Protein AF-A0A536DMI8-F1 (afdb_monomer)

Solvent-accessible surface area (backbone atoms only — not comparable to full-atom values): 4488 Å² total; per-residue (Å²): 114,69,68,60,56,52,48,51,54,50,50,55,53,49,51,54,48,51,50,52,52,50,52,51,50,51,47,48,68,52,51,44,56,50,51,51,50,33,53,74,74,67,48,70,88,70,71,73,88,68,74,73,73,84,76,72,86,72,77,80,77,64,84,46,72,69,47,51,64,74,75,112

pLDDT: mean 79.46, std 9.06, range [59.81, 94.25]

Radius of gyration: 28.05 Å; Cα contacts (8 Å, |Δi|>4): 10; chains: 1; bounding box: 47×34×77 Å

Sequence (72 aa):
MLLWDAWKAYAHRAASYQTRVLLTIVYLLVLGPGAVLGRLFGARLLDLERASSSWTERAPPDRTLDGLRRQF

Structure (mmCIF, N/CA/C/O backbone):
data_AF-A0A536DMI8-F1
#
_entry.id   AF-A0A536DMI8-F1
#
loop_
_atom_site.group_PDB
_atom_site.id
_atom_site.type_symbol
_atom_site.label_atom_id
_atom_site.label_alt_id
_atom_site.label_comp_id
_atom_site.label_asym_id
_atom_site.label_entity_id
_atom_site.labe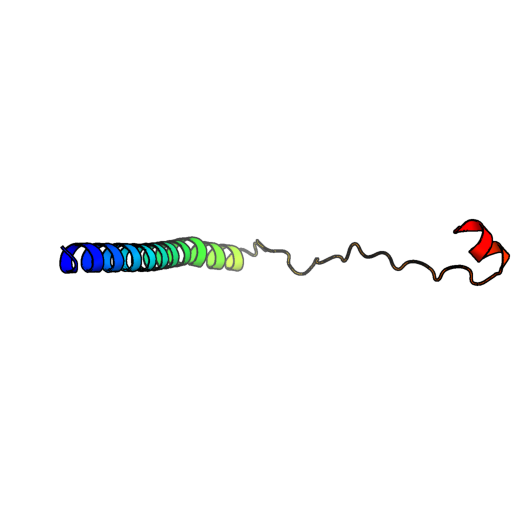l_seq_id
_atom_site.pdbx_PDB_ins_code
_atom_site.Cartn_x
_atom_site.Cartn_y
_atom_site.Cartn_z
_atom_site.occupancy
_atom_site.B_iso_or_equiv
_atom_site.auth_seq_id
_atom_site.auth_comp_id
_atom_site.auth_asym_id
_atom_site.auth_atom_id
_atom_site.pdbx_PDB_model_num
ATOM 1 N N . MET A 1 1 ? 15.883 -6.338 -38.476 1.00 61.81 1 MET A N 1
ATOM 2 C CA . MET A 1 1 ? 15.379 -7.195 -37.375 1.00 61.81 1 MET A CA 1
ATOM 3 C C . MET A 1 1 ? 15.376 -6.471 -36.026 1.00 61.81 1 MET A C 1
ATOM 5 O O . MET A 1 1 ? 14.335 -6.460 -35.391 1.00 61.81 1 MET A O 1
ATOM 9 N N . LEU A 1 2 ? 16.443 -5.748 -35.659 1.00 70.44 2 LEU A N 1
ATOM 10 C CA . LEU A 1 2 ? 16.558 -4.988 -34.395 1.00 70.44 2 LEU A CA 1
ATOM 11 C C . LEU A 1 2 ? 15.381 -4.045 -34.062 1.00 70.44 2 LEU A C 1
ATOM 13 O O . LEU A 1 2 ? 14.975 -3.957 -32.907 1.00 70.44 2 LEU A O 1
ATOM 17 N N . LEU A 1 3 ? 14.801 -3.370 -35.061 1.00 77.50 3 LEU A N 1
ATOM 18 C CA . LEU A 1 3 ? 13.686 -2.436 -34.852 1.00 77.50 3 LEU A CA 1
ATOM 19 C C . LEU A 1 3 ? 12.401 -3.138 -34.376 1.00 77.50 3 LEU A C 1
ATOM 21 O O . LEU A 1 3 ? 11.681 -2.612 -33.534 1.00 77.50 3 LEU A O 1
ATOM 25 N N . TRP A 1 4 ? 12.139 -4.347 -34.880 1.00 78.69 4 TRP A N 1
ATOM 26 C CA . TRP A 1 4 ? 10.973 -5.144 -34.493 1.00 78.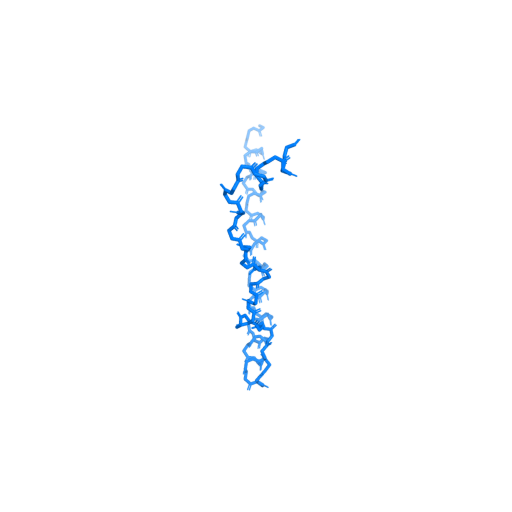69 4 TRP A CA 1
ATOM 27 C C . TRP A 1 4 ? 11.115 -5.701 -33.074 1.00 78.69 4 TRP A C 1
ATOM 29 O O . TRP A 1 4 ? 10.152 -5.731 -32.309 1.00 78.69 4 TRP A O 1
ATOM 39 N N . ASP A 1 5 ? 12.327 -6.102 -32.696 1.00 80.12 5 ASP A N 1
ATOM 40 C CA . ASP A 1 5 ? 12.609 -6.612 -31.354 1.00 80.12 5 ASP A CA 1
ATOM 41 C C . ASP A 1 5 ? 12.563 -5.499 -30.299 1.00 80.12 5 ASP A C 1
ATOM 43 O O . ASP A 1 5 ? 11.945 -5.677 -29.248 1.00 80.12 5 ASP A O 1
ATOM 47 N N . ALA A 1 6 ? 13.094 -4.314 -30.618 1.00 78.88 6 ALA A N 1
ATOM 48 C CA . ALA A 1 6 ? 12.966 -3.128 -29.774 1.00 78.88 6 ALA A CA 1
ATOM 49 C C . ALA A 1 6 ? 11.501 -2.678 -29.624 1.00 78.88 6 ALA A C 1
ATOM 51 O O . ALA A 1 6 ? 11.059 -2.358 -28.519 1.00 78.88 6 AL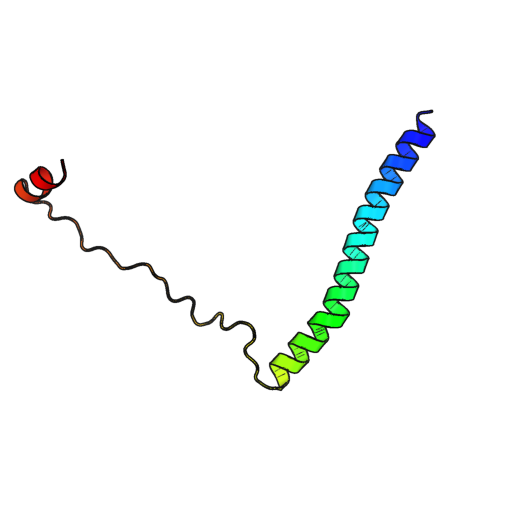A A O 1
ATOM 52 N N . TRP A 1 7 ? 10.724 -2.716 -30.712 1.00 80.44 7 TRP A N 1
ATOM 53 C CA . TRP A 1 7 ? 9.299 -2.383 -30.695 1.00 80.44 7 TRP A CA 1
ATOM 54 C C . TRP A 1 7 ? 8.491 -3.326 -29.796 1.00 80.44 7 TRP A C 1
ATOM 56 O O . TRP A 1 7 ? 7.714 -2.870 -28.959 1.00 80.44 7 TRP A O 1
ATOM 66 N N . LYS A 1 8 ? 8.715 -4.642 -29.898 1.00 81.12 8 LYS A N 1
ATOM 67 C CA . LYS A 1 8 ? 8.064 -5.632 -29.024 1.00 81.12 8 LYS A CA 1
ATOM 68 C C . LYS A 1 8 ? 8.436 -5.435 -27.552 1.00 81.12 8 LYS A C 1
ATOM 70 O O . LYS A 1 8 ? 7.558 -5.519 -26.696 1.00 81.12 8 LYS A O 1
ATOM 75 N N . ALA A 1 9 ? 9.701 -5.141 -27.246 1.00 77.00 9 ALA A N 1
ATOM 76 C CA . ALA A 1 9 ? 10.142 -4.874 -25.876 1.00 77.00 9 ALA A CA 1
ATOM 77 C C . ALA A 1 9 ? 9.476 -3.616 -25.288 1.00 77.00 9 ALA A C 1
ATOM 79 O O . ALA A 1 9 ? 9.031 -3.624 -24.137 1.00 77.00 9 ALA A O 1
ATOM 80 N N . TYR A 1 10 ? 9.345 -2.558 -26.094 1.00 80.62 10 TYR A N 1
ATOM 81 C CA . TYR A 1 10 ? 8.617 -1.351 -25.713 1.00 80.62 10 TYR A CA 1
ATOM 82 C C . TYR A 1 10 ? 7.129 -1.636 -25.486 1.00 80.62 10 TYR A C 1
ATOM 84 O O . TYR A 1 10 ? 6.598 -1.296 -24.430 1.00 80.62 10 TYR A O 1
ATOM 92 N N . ALA A 1 11 ? 6.473 -2.329 -26.419 1.00 75.88 11 ALA A N 1
ATOM 93 C CA . ALA A 1 11 ? 5.063 -2.693 -26.315 1.00 75.88 11 ALA A CA 1
ATOM 94 C C . ALA A 1 11 ? 4.775 -3.558 -25.079 1.00 75.88 11 ALA A C 1
ATOM 96 O O . ALA A 1 11 ? 3.795 -3.326 -24.377 1.00 75.88 11 ALA A O 1
ATOM 97 N N . HIS A 1 12 ? 5.656 -4.506 -24.749 1.00 78.12 12 HIS A N 1
ATOM 98 C CA . HIS A 1 12 ? 5.518 -5.334 -23.551 1.00 78.12 12 HIS A CA 1
ATOM 99 C C . HIS A 1 12 ? 5.610 -4.505 -22.258 1.00 78.12 12 HIS A C 1
ATOM 101 O O . HIS A 1 12 ? 4.840 -4.697 -21.310 1.00 78.12 12 HIS A O 1
ATOM 107 N N . ARG A 1 13 ? 6.516 -3.522 -22.225 1.00 75.94 13 ARG A N 1
ATOM 108 C CA . ARG A 1 13 ? 6.669 -2.620 -21.078 1.00 75.94 13 ARG A CA 1
ATOM 109 C C . ARG A 1 13 ? 5.512 -1.622 -20.974 1.00 75.94 13 ARG A C 1
ATOM 111 O O . ARG A 1 13 ? 5.029 -1.372 -19.870 1.00 75.94 13 ARG A O 1
ATOM 118 N N . ALA A 1 14 ? 5.020 -1.128 -22.108 1.00 76.25 14 ALA A N 1
ATOM 119 C CA . ALA A 1 14 ? 3.841 -0.274 -22.193 1.00 76.25 14 ALA A CA 1
ATOM 120 C C . ALA A 1 14 ? 2.574 -1.016 -21.743 1.00 76.25 14 ALA A C 1
ATOM 122 O O . ALA A 1 14 ? 1.829 -0.488 -20.926 1.00 76.25 14 ALA A O 1
ATOM 123 N N . ALA A 1 15 ? 2.380 -2.268 -22.166 1.00 75.25 15 ALA A N 1
ATOM 124 C CA . ALA A 1 15 ? 1.263 -3.110 -21.736 1.00 75.25 15 ALA A CA 1
ATOM 125 C C . ALA A 1 15 ? 1.298 -3.387 -20.226 1.00 75.25 15 ALA A C 1
ATOM 127 O O . ALA A 1 15 ? 0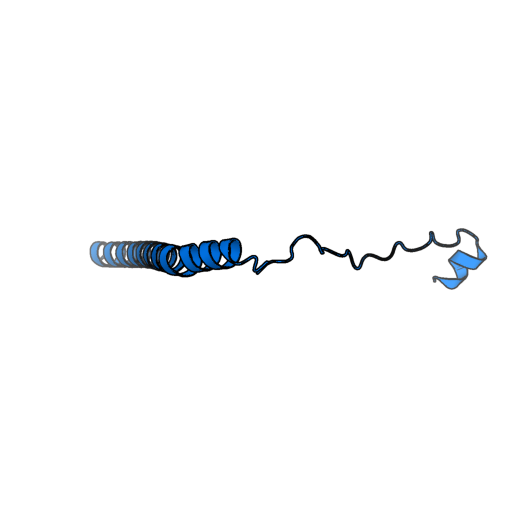.263 -3.365 -19.560 1.00 75.25 15 ALA A O 1
ATOM 128 N N . SER A 1 16 ? 2.493 -3.580 -19.661 1.00 77.56 16 SER A N 1
ATOM 129 C CA . SER A 1 16 ? 2.675 -3.747 -18.215 1.00 77.56 16 SER A CA 1
ATOM 130 C C . SER A 1 16 ? 2.270 -2.485 -17.444 1.00 77.56 16 SER A C 1
ATOM 132 O O . SER A 1 16 ? 1.576 -2.570 -16.430 1.00 77.56 16 SER A O 1
ATOM 134 N N . TYR A 1 17 ? 2.674 -1.306 -17.932 1.00 81.69 17 TYR A N 1
ATOM 135 C CA . TYR A 1 17 ? 2.290 -0.022 -17.344 1.00 81.69 17 TYR A CA 1
ATOM 136 C C . TYR A 1 17 ? 0.785 0.232 -17.487 1.00 81.69 17 TYR A C 1
ATOM 138 O O . TYR A 1 17 ? 0.114 0.516 -16.500 1.00 81.69 17 TYR A O 1
ATOM 146 N N . GLN A 1 18 ? 0.240 0.029 -18.685 1.00 85.44 18 GLN A N 1
ATOM 147 C CA . GLN A 1 18 ? -1.179 0.185 -18.992 1.00 85.44 18 GLN A CA 1
ATOM 148 C C . GLN A 1 18 ? -2.053 -0.725 -18.125 1.00 85.44 18 GLN A C 1
ATOM 150 O O . GLN A 1 18 ? -3.050 -0.267 -17.577 1.00 85.44 18 GLN A O 1
ATOM 155 N N . THR A 1 19 ? -1.656 -1.985 -17.937 1.00 88.62 19 THR A N 1
ATOM 156 C CA . THR A 1 19 ? -2.384 -2.930 -17.078 1.00 88.62 19 THR A CA 1
ATOM 157 C C . THR A 1 19 ? -2.380 -2.468 -15.625 1.00 88.62 19 THR A C 1
ATOM 159 O O . THR A 1 19 ? -3.423 -2.472 -14.978 1.00 88.62 19 THR A O 1
ATOM 162 N N . ARG A 1 20 ? -1.232 -2.011 -15.104 1.00 90.31 20 ARG A N 1
ATOM 163 C CA . ARG A 1 20 ? -1.143 -1.486 -13.732 1.00 90.31 20 ARG A CA 1
ATOM 164 C C . ARG A 1 20 ? -1.995 -0.239 -13.543 1.00 90.31 20 ARG A C 1
ATOM 166 O O . ARG A 1 20 ? -2.693 -0.147 -12.539 1.00 90.31 20 ARG A O 1
ATOM 173 N N . VAL A 1 21 ? -1.963 0.693 -14.495 1.00 92.19 21 VAL A N 1
ATOM 174 C CA . VAL A 1 21 ? -2.781 1.912 -14.455 1.00 92.19 21 VAL A CA 1
ATOM 175 C C . VAL A 1 21 ? -4.265 1.557 -14.501 1.00 92.19 21 VAL A C 1
ATOM 177 O O . VAL A 1 21 ? -5.020 2.024 -13.654 1.00 92.19 21 VAL A O 1
ATOM 180 N N . LEU A 1 22 ? -4.673 0.680 -15.422 1.00 91.94 22 LEU A N 1
ATOM 181 C CA . LEU A 1 22 ? -6.061 0.240 -15.547 1.00 91.94 22 LEU A CA 1
ATOM 182 C C . LEU A 1 22 ? -6.551 -0.433 -14.262 1.00 91.94 22 LEU A C 1
ATOM 184 O O . LEU A 1 22 ? -7.583 -0.040 -13.727 1.00 91.94 22 LEU A O 1
ATOM 188 N N . LEU A 1 23 ? -5.790 -1.397 -13.734 1.00 93.06 23 LEU A N 1
ATOM 189 C CA . LEU A 1 23 ? -6.113 -2.056 -12.469 1.00 93.06 23 LEU A CA 1
ATOM 190 C C . LEU A 1 23 ? -6.196 -1.043 -11.329 1.00 93.06 23 LEU A C 1
ATOM 192 O O . LEU A 1 23 ? -7.151 -1.081 -10.567 1.00 93.06 23 LEU A O 1
ATOM 196 N N . THR A 1 24 ? -5.250 -0.107 -11.235 1.00 93.94 24 THR A N 1
ATOM 197 C CA . THR A 1 24 ? -5.262 0.931 -10.191 1.00 93.94 24 THR A CA 1
ATOM 198 C C . THR A 1 24 ? -6.530 1.775 -10.263 1.00 93.94 24 THR A C 1
ATOM 200 O O . THR A 1 24 ? -7.170 1.984 -9.237 1.00 93.94 24 THR A O 1
ATOM 203 N N . ILE A 1 25 ? -6.933 2.216 -11.458 1.00 93.62 25 ILE A N 1
ATO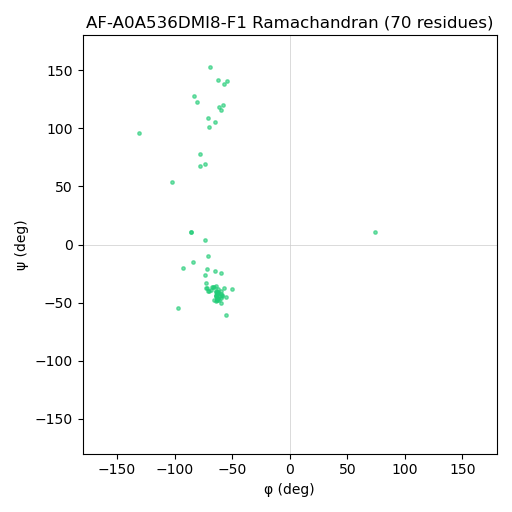M 204 C CA . ILE A 1 25 ? -8.161 2.998 -11.653 1.00 93.62 25 ILE A CA 1
ATOM 205 C C . ILE A 1 25 ? -9.390 2.171 -11.273 1.00 93.62 25 ILE A C 1
ATOM 207 O O . ILE A 1 25 ? -10.244 2.665 -10.544 1.00 93.62 25 ILE A O 1
ATOM 211 N N . VAL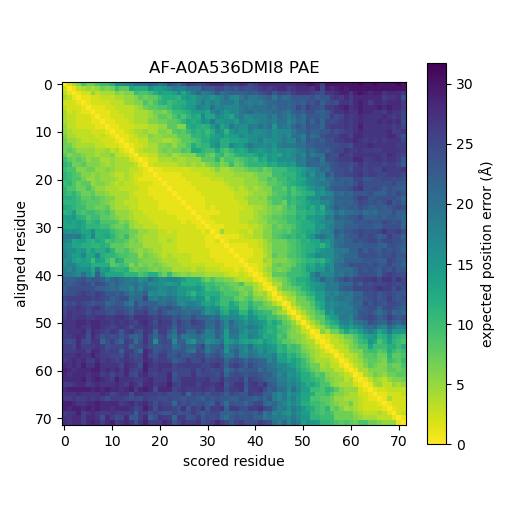 A 1 26 ? -9.474 0.914 -11.716 1.00 93.62 26 VAL A N 1
ATOM 212 C CA . VAL A 1 26 ? -10.595 0.019 -11.387 1.00 93.62 26 VAL A CA 1
ATOM 213 C C . VAL A 1 2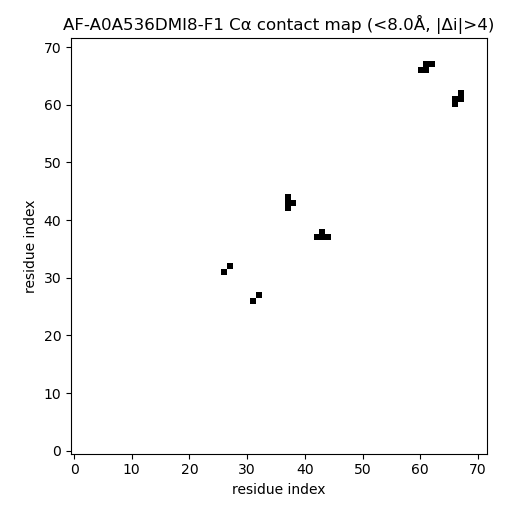6 ? -10.676 -0.219 -9.880 1.00 93.62 26 VAL A C 1
ATOM 215 O O . VAL A 1 26 ? -11.742 -0.057 -9.292 1.00 93.62 26 VAL A O 1
ATOM 218 N N . TYR A 1 27 ? -9.556 -0.546 -9.232 1.00 91.69 27 TYR A N 1
ATOM 219 C CA . TYR A 1 27 ? -9.506 -0.725 -7.784 1.00 91.69 27 TYR A CA 1
ATOM 220 C C . TYR A 1 27 ? -9.899 0.557 -7.057 1.00 91.69 27 TYR A C 1
ATOM 222 O O . TYR A 1 27 ? -10.711 0.496 -6.143 1.00 91.69 27 TYR A O 1
ATOM 230 N N . LEU A 1 28 ? -9.399 1.718 -7.473 1.00 93.62 28 LEU A N 1
ATOM 231 C CA . LEU A 1 28 ? -9.768 2.990 -6.857 1.00 93.62 28 LEU A CA 1
ATOM 232 C C . LEU A 1 28 ? -11.263 3.291 -7.030 1.00 93.62 28 LEU A C 1
ATOM 234 O O . LEU A 1 28 ? -11.913 3.718 -6.080 1.00 93.62 28 LEU A O 1
ATOM 238 N N . LEU A 1 29 ? -11.819 3.035 -8.214 1.00 94.25 29 LEU A N 1
ATOM 239 C CA . LEU A 1 29 ? -13.218 3.312 -8.526 1.00 94.25 29 LEU A CA 1
ATOM 240 C C . LEU A 1 29 ? -14.187 2.331 -7.856 1.00 94.25 29 LEU A C 1
ATOM 242 O O . LEU A 1 29 ? -15.327 2.699 -7.615 1.00 94.25 29 LEU A O 1
ATOM 246 N N . VAL A 1 30 ? -13.761 1.105 -7.543 1.00 91.50 30 VAL A N 1
ATOM 247 C CA . VAL A 1 30 ? -14.605 0.092 -6.886 1.00 91.50 30 VAL A CA 1
ATOM 248 C C . VAL A 1 30 ? -14.373 0.063 -5.372 1.00 91.50 30 VAL A C 1
ATOM 250 O O . VAL A 1 30 ? -15.317 0.217 -4.597 1.00 91.50 30 VAL A O 1
ATOM 253 N N . LEU A 1 31 ? -13.123 -0.098 -4.923 1.00 87.94 31 LEU A N 1
ATOM 254 C CA . LEU A 1 31 ? -12.792 -0.145 -3.493 1.00 87.94 31 LEU A CA 1
ATOM 255 C C . LEU A 1 31 ? -12.898 1.230 -2.842 1.00 87.94 31 LEU A C 1
ATOM 257 O O . LEU A 1 31 ? -13.269 1.291 -1.677 1.00 87.94 31 LEU A O 1
ATOM 261 N N . GLY A 1 32 ? -12.597 2.319 -3.554 1.00 89.75 32 GLY A N 1
ATOM 262 C CA . GLY A 1 32 ? -12.718 3.680 -3.026 1.00 89.75 32 GLY A CA 1
ATOM 263 C C . GLY A 1 32 ? -14.122 3.982 -2.493 1.00 89.75 32 GLY A C 1
ATOM 264 O O . GLY A 1 32 ? -14.260 4.218 -1.291 1.00 89.75 32 GLY A O 1
ATOM 265 N N . PRO A 1 33 ? -15.185 3.921 -3.318 1.00 88.19 33 PRO A N 1
ATOM 266 C CA . PRO A 1 33 ? -16.542 4.131 -2.827 1.00 88.19 33 PRO A CA 1
ATOM 267 C C . PRO A 1 33 ? -16.973 3.051 -1.833 1.00 88.19 33 PRO A C 1
ATOM 269 O O . PRO A 1 33 ? -17.636 3.384 -0.858 1.00 88.19 33 PRO A O 1
ATOM 272 N N . GLY A 1 34 ? -16.558 1.789 -2.001 1.00 87.44 34 GLY A N 1
ATOM 273 C CA . GLY A 1 34 ? -16.848 0.731 -1.026 1.00 87.44 34 GLY A CA 1
ATOM 274 C C . GLY A 1 34 ? -16.281 1.025 0.369 1.00 87.44 34 GLY A C 1
ATOM 275 O O . GLY A 1 34 ? -16.977 0.870 1.370 1.00 87.44 34 GLY A O 1
ATOM 276 N N . ALA A 1 35 ? -15.046 1.522 0.446 1.00 84.75 35 ALA A N 1
ATOM 277 C CA . ALA A 1 35 ? -14.396 1.915 1.691 1.00 84.75 35 ALA A CA 1
ATOM 278 C C . ALA A 1 35 ? -15.031 3.173 2.299 1.00 84.75 35 ALA A C 1
ATOM 280 O O . ALA A 1 35 ? -15.222 3.232 3.513 1.00 84.75 35 ALA A O 1
ATOM 281 N N . VAL A 1 36 ? -15.393 4.160 1.471 1.00 88.06 36 VAL A N 1
ATOM 282 C CA . VAL A 1 36 ? -16.102 5.371 1.920 1.00 88.06 36 VAL A CA 1
ATOM 283 C C . VAL A 1 36 ? -17.473 5.014 2.491 1.00 88.06 36 VAL A C 1
ATOM 285 O O . VAL A 1 36 ? -17.802 5.455 3.590 1.00 88.06 36 VAL A O 1
ATOM 288 N N . LEU A 1 37 ? -18.247 4.180 1.793 1.00 88.44 37 LEU A N 1
ATOM 289 C CA . LEU A 1 37 ? -19.549 3.706 2.261 1.00 88.44 37 LEU A CA 1
ATOM 290 C C . LEU A 1 37 ? -19.404 2.873 3.536 1.00 88.44 37 LEU A C 1
ATOM 292 O O . LEU A 1 37 ? -20.082 3.152 4.519 1.00 88.44 37 LEU A O 1
ATOM 296 N N . GLY A 1 38 ? -18.474 1.915 3.572 1.00 8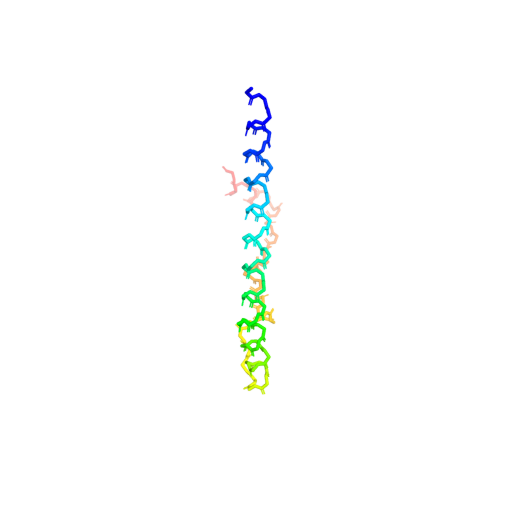5.38 38 GLY A N 1
ATOM 297 C CA . GLY A 1 38 ? -18.192 1.125 4.772 1.00 85.38 38 GLY A CA 1
ATOM 298 C C . GLY A 1 38 ? -17.847 2.006 5.975 1.00 85.38 38 GLY A C 1
ATOM 299 O O . GLY A 1 38 ? -18.419 1.835 7.050 1.00 85.38 38 GLY A O 1
ATOM 300 N N . ARG A 1 39 ? -16.995 3.020 5.780 1.00 81.12 39 ARG A N 1
ATOM 301 C CA . ARG A 1 39 ? -16.669 4.003 6.821 1.00 81.12 39 ARG A CA 1
ATOM 302 C C . ARG A 1 39 ? -17.894 4.809 7.259 1.00 81.12 39 ARG A C 1
ATOM 304 O O . ARG A 1 39 ? -18.054 5.031 8.455 1.00 81.12 39 ARG A O 1
ATOM 311 N N . LEU A 1 40 ? -18.743 5.237 6.323 1.00 84.62 40 LEU A N 1
ATOM 312 C CA . LEU A 1 40 ? -19.940 6.032 6.619 1.00 84.62 40 LEU A CA 1
ATOM 313 C C . LEU A 1 40 ? -20.980 5.241 7.427 1.00 84.62 40 LEU A C 1
ATOM 315 O O . LEU A 1 40 ? -21.593 5.795 8.332 1.00 84.62 40 LEU A O 1
ATOM 319 N N . PHE A 1 41 ? -21.130 3.942 7.156 1.00 86.44 41 PHE A N 1
ATOM 320 C CA . PHE A 1 41 ? -22.028 3.047 7.897 1.00 86.44 41 PHE A CA 1
ATOM 321 C C . PHE A 1 41 ? -21.390 2.433 9.158 1.00 86.44 41 PHE A C 1
ATOM 323 O O . PHE A 1 41 ? -21.961 1.527 9.761 1.00 86.44 41 PHE A O 1
ATOM 330 N N . GLY A 1 42 ? -20.213 2.911 9.577 1.00 71.44 42 GLY A N 1
ATOM 331 C CA . GLY A 1 42 ? -19.546 2.459 10.803 1.00 71.44 42 GLY A CA 1
ATOM 332 C C . GLY A 1 42 ? -18.912 1.067 10.716 1.00 71.44 42 GLY A C 1
ATOM 333 O O . GLY A 1 42 ? -18.477 0.530 11.735 1.00 71.44 42 GLY A O 1
ATOM 334 N N . ALA A 1 43 ? -18.811 0.479 9.521 1.00 69.75 43 ALA A N 1
ATOM 335 C CA . ALA A 1 43 ? -18.118 -0.784 9.318 1.00 69.75 43 ALA A CA 1
ATOM 336 C C . ALA A 1 43 ? -16.601 -0.578 9.467 1.00 69.75 43 ALA A C 1
ATOM 338 O O . ALA A 1 43 ? -15.933 0.001 8.606 1.00 69.75 43 ALA A O 1
ATOM 339 N N . ARG A 1 44 ? -16.030 -1.087 10.564 1.00 66.25 44 ARG A N 1
ATOM 340 C CA . ARG A 1 44 ? -14.577 -1.223 10.736 1.00 66.25 44 ARG A CA 1
ATOM 341 C C . ARG A 1 44 ? -14.091 -2.447 9.958 1.00 66.25 44 ARG A C 1
ATOM 343 O O . ARG A 1 44 ? -13.867 -3.506 10.527 1.00 66.25 44 ARG A O 1
ATOM 350 N N . LEU A 1 45 ? -13.959 -2.302 8.638 1.00 63.50 45 LEU A N 1
ATOM 351 C CA . LEU A 1 45 ? -13.495 -3.372 7.735 1.00 63.50 45 LEU A CA 1
ATOM 352 C C . LEU A 1 45 ? -12.080 -3.878 8.078 1.00 63.50 45 LEU A C 1
ATOM 354 O O . LEU A 1 45 ? -11.730 -5.007 7.754 1.00 63.50 45 LEU A O 1
ATOM 358 N N . LEU A 1 46 ? -11.274 -3.041 8.735 1.00 61.34 46 LEU A N 1
ATOM 359 C CA . LEU A 1 46 ? -9.922 -3.344 9.189 1.00 61.34 46 LEU A CA 1
ATOM 360 C C . LEU A 1 46 ? -9.812 -2.916 10.660 1.00 61.34 46 LEU A C 1
ATOM 362 O O . LEU A 1 46 ? -9.589 -1.739 10.945 1.00 61.34 46 LEU A O 1
ATOM 366 N N . ASP A 1 47 ? -10.002 -3.850 11.597 1.00 65.44 47 ASP A N 1
ATOM 367 C CA . ASP A 1 47 ? -9.817 -3.611 13.039 1.00 65.44 47 ASP A CA 1
ATOM 368 C C . ASP A 1 47 ? -8.315 -3.635 13.383 1.00 65.44 47 ASP A C 1
ATOM 370 O O . ASP A 1 47 ? -7.796 -4.550 14.018 1.00 65.44 47 ASP A O 1
ATOM 374 N N . LEU A 1 48 ? -7.584 -2.634 12.882 1.00 65.00 48 LEU A N 1
ATOM 375 C CA . LEU A 1 48 ? -6.133 -2.487 13.067 1.00 65.00 48 LEU A CA 1
ATOM 376 C C . LEU A 1 48 ? -5.750 -2.095 14.507 1.00 65.00 48 LEU A C 1
ATOM 378 O O . LEU A 1 48 ? -4.574 -2.137 14.854 1.00 65.00 48 LEU A O 1
ATOM 382 N N . GLU A 1 49 ? -6.722 -1.732 15.354 1.00 63.03 49 GLU A N 1
ATOM 383 C CA . GLU A 1 49 ? -6.496 -1.394 16.769 1.00 63.03 49 GLU A CA 1
ATOM 384 C C . GLU A 1 49 ? -6.157 -2.624 17.628 1.00 63.03 49 GLU A C 1
ATOM 386 O O . GLU A 1 49 ? -5.533 -2.486 18.678 1.00 63.03 49 GLU A O 1
ATOM 391 N N . ARG A 1 50 ? -6.502 -3.839 17.179 1.00 59.81 50 ARG A N 1
ATOM 392 C CA . ARG A 1 50 ? -6.187 -5.099 17.870 1.00 59.81 50 ARG A CA 1
ATOM 393 C C . ARG A 1 50 ? -5.012 -5.829 17.233 1.00 59.81 50 ARG A C 1
ATOM 395 O O . ARG A 1 50 ? -5.076 -7.021 16.953 1.00 59.81 50 ARG A O 1
ATOM 402 N N . ALA A 1 51 ? -3.881 -5.151 17.087 1.00 63.44 51 ALA A N 1
ATOM 403 C CA . ALA A 1 51 ? -2.609 -5.865 17.037 1.00 63.44 51 ALA A CA 1
ATOM 404 C C . ALA A 1 51 ? -2.269 -6.355 18.459 1.00 63.44 51 ALA A C 1
ATOM 406 O O . ALA A 1 51 ? -1.372 -5.831 19.116 1.00 63.44 51 ALA A O 1
ATOM 407 N N . SER A 1 52 ? -3.028 -7.327 18.983 1.00 66.62 52 SER A N 1
ATOM 408 C CA . SER A 1 52 ? -2.647 -8.011 20.216 1.00 66.62 52 SER A CA 1
ATOM 409 C C . SER A 1 52 ? -1.362 -8.771 19.920 1.00 66.62 52 SER A C 1
ATOM 411 O O . SER A 1 52 ? -1.380 -9.773 19.202 1.00 66.62 52 SER A O 1
ATOM 413 N N . SER A 1 53 ? -0.236 -8.269 20.417 1.00 73.00 53 SER A N 1
ATOM 414 C CA . SER A 1 53 ? 1.019 -8.999 20.340 1.00 73.00 53 SER A CA 1
ATOM 415 C C . SER A 1 53 ? 0.829 -10.344 21.038 1.00 73.00 53 SER A C 1
ATOM 417 O O . SER A 1 53 ? 0.515 -10.390 22.225 1.00 73.00 53 SER A O 1
ATOM 419 N N . SER A 1 54 ? 1.018 -11.446 20.311 1.00 77.06 54 SER A N 1
ATOM 420 C CA . SER A 1 54 ? 1.080 -12.789 20.902 1.00 77.06 54 SER A CA 1
ATOM 421 C C . SER A 1 54 ? 2.396 -13.022 21.656 1.00 77.06 54 SER A C 1
ATOM 423 O O . SER A 1 54 ? 2.668 -14.131 22.113 1.00 77.06 54 SER A O 1
ATOM 425 N N . TRP A 1 55 ? 3.246 -11.995 21.750 1.00 81.06 55 TRP A N 1
ATOM 426 C CA . TRP A 1 55 ? 4.508 -12.038 22.463 1.00 81.06 55 TRP A CA 1
ATOM 427 C C . TRP A 1 55 ? 4.255 -12.111 23.967 1.00 81.06 55 TRP A C 1
ATOM 429 O O . TRP A 1 55 ? 3.954 -11.115 24.621 1.00 81.06 55 TRP A O 1
ATOM 439 N N . THR A 1 56 ? 4.376 -13.313 24.518 1.00 81.50 56 THR A N 1
ATOM 440 C CA . THR A 1 56 ? 4.415 -13.511 25.966 1.00 81.50 56 THR A CA 1
ATOM 441 C C . THR A 1 56 ? 5.825 -13.205 26.457 1.00 81.50 56 THR A C 1
ATOM 443 O O . THR A 1 56 ? 6.790 -13.812 25.991 1.00 81.50 56 THR A O 1
ATOM 446 N N . GLU A 1 57 ? 5.956 -12.259 27.385 1.00 80.44 57 GLU A N 1
ATOM 447 C CA . GLU A 1 57 ? 7.235 -11.954 28.021 1.00 80.44 57 GLU A CA 1
ATOM 448 C C . GLU A 1 57 ? 7.737 -13.195 28.775 1.00 80.44 57 GLU A C 1
ATOM 450 O O . GLU A 1 57 ? 7.065 -13.731 29.658 1.00 80.44 57 GLU A O 1
ATOM 455 N N . ARG A 1 58 ? 8.904 -13.711 28.374 1.00 79.19 58 ARG A N 1
ATOM 456 C CA . ARG A 1 58 ? 9.491 -14.898 28.997 1.00 79.19 58 ARG A CA 1
ATOM 457 C C . ARG A 1 58 ? 10.245 -14.468 30.248 1.00 79.19 58 ARG A C 1
ATOM 459 O O . ARG A 1 58 ? 11.109 -13.597 30.170 1.00 79.19 58 ARG A O 1
ATOM 466 N N . ALA A 1 59 ? 9.945 -15.106 31.378 1.00 80.56 59 ALA A N 1
ATOM 467 C CA . ALA A 1 59 ? 10.681 -14.879 32.616 1.00 80.56 59 ALA A CA 1
ATOM 468 C C . ALA A 1 59 ? 12.194 -15.090 32.391 1.00 80.56 59 ALA A C 1
ATOM 470 O O . ALA A 1 59 ? 12.574 -16.014 31.655 1.00 80.56 59 ALA A O 1
ATOM 471 N N . PRO A 1 60 ? 13.056 -14.250 32.993 1.00 79.12 60 PRO A N 1
ATOM 472 C CA . PRO A 1 60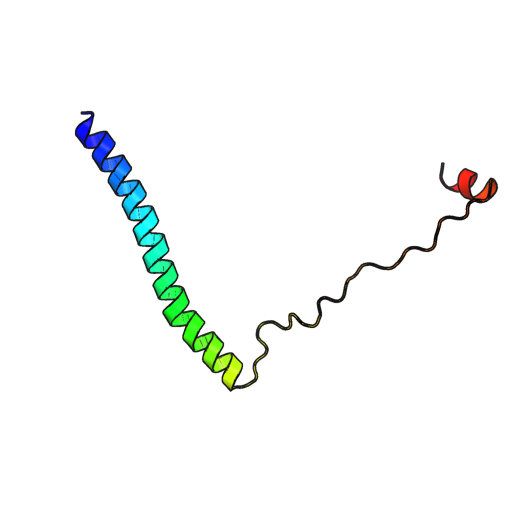 ? 14.498 -14.384 32.850 1.00 79.12 60 PRO A CA 1
ATOM 473 C C . PRO A 1 60 ? 14.946 -15.780 33.312 1.00 79.12 60 PRO A C 1
ATOM 475 O O . PRO A 1 60 ? 14.437 -16.280 34.319 1.00 79.12 60 PRO A O 1
ATOM 478 N N . PRO A 1 61 ? 15.868 -16.432 32.580 1.00 76.44 61 PRO A N 1
ATOM 479 C CA . PRO A 1 61 ? 16.333 -17.762 32.938 1.00 76.44 61 PRO A CA 1
ATOM 480 C C . PRO A 1 61 ? 17.012 -17.730 34.306 1.00 76.44 61 PRO A C 1
ATOM 482 O O . PRO A 1 61 ? 17.743 -16.789 34.628 1.00 76.44 61 PRO A O 1
ATOM 485 N N . ASP A 1 62 ? 16.778 -18.780 35.087 1.00 78.19 62 ASP A N 1
ATOM 486 C CA . ASP A 1 62 ? 17.442 -18.985 36.366 1.00 78.19 62 ASP A CA 1
ATOM 487 C C . ASP A 1 62 ? 18.964 -19.063 36.143 1.00 78.19 62 ASP A C 1
ATOM 489 O O . ASP A 1 62 ? 19.460 -19.940 35.433 1.00 78.19 62 ASP A O 1
ATOM 493 N N . ARG A 1 63 ? 19.698 -18.089 36.696 1.00 78.31 63 ARG A N 1
ATOM 494 C CA . ARG A 1 63 ? 21.158 -17.949 36.556 1.00 78.31 63 ARG A CA 1
ATOM 495 C C . ARG A 1 63 ? 21.935 -18.762 37.595 1.00 78.31 63 ARG A C 1
ATOM 497 O O . ARG A 1 63 ? 23.138 -18.561 37.752 1.00 78.31 63 ARG A O 1
ATOM 504 N N . THR A 1 64 ? 21.270 -19.649 38.327 1.00 82.19 64 THR A N 1
ATOM 505 C CA . THR A 1 64 ? 21.943 -20.605 39.207 1.00 82.19 64 THR A CA 1
ATOM 506 C C . THR A 1 64 ? 22.709 -21.654 38.396 1.00 82.19 64 THR A C 1
ATOM 508 O O . THR A 1 64 ? 22.350 -21.986 37.265 1.00 82.19 64 THR A O 1
ATOM 511 N N . LEU A 1 65 ? 23.778 -22.204 38.983 1.00 77.00 65 LEU A N 1
ATOM 512 C CA . LEU A 1 65 ? 24.546 -23.297 38.371 1.00 77.00 65 LEU A CA 1
ATOM 513 C C . LEU A 1 65 ? 23.655 -24.511 38.073 1.00 77.00 65 LEU A C 1
ATOM 515 O O . LEU A 1 65 ? 23.786 -25.134 37.020 1.00 77.00 65 LEU A O 1
ATOM 519 N N . ASP A 1 66 ? 22.708 -24.797 38.967 1.00 78.50 66 ASP A N 1
ATOM 520 C CA . ASP A 1 66 ? 21.715 -25.853 38.780 1.00 78.50 66 ASP A CA 1
ATOM 521 C C . ASP A 1 66 ? 20.730 -25.533 37.647 1.00 78.50 66 ASP A C 1
ATOM 523 O O . ASP A 1 66 ? 20.360 -26.430 36.888 1.00 78.50 66 ASP A O 1
ATOM 527 N N . GLY A 1 67 ? 20.339 -24.264 37.484 1.00 78.19 67 GLY A N 1
ATOM 528 C CA . GLY A 1 67 ? 19.514 -23.794 36.368 1.00 78.19 67 GLY A CA 1
ATOM 529 C C . GLY A 1 67 ? 20.204 -23.958 35.011 1.00 78.19 67 GLY A C 1
ATOM 530 O O . GLY A 1 67 ? 19.586 -24.431 34.057 1.00 78.19 67 GLY A O 1
ATOM 531 N N . LEU A 1 68 ? 21.504 -23.658 34.940 1.00 79.00 68 LEU A N 1
ATOM 532 C CA . LEU A 1 68 ? 22.322 -23.841 33.737 1.00 79.00 68 LEU A CA 1
ATOM 533 C C . LEU A 1 68 ? 22.537 -25.322 33.404 1.00 79.00 68 LEU A C 1
ATOM 535 O O . LEU A 1 68 ? 22.455 -25.705 32.240 1.00 79.00 68 LEU A O 1
ATOM 539 N N . ARG A 1 69 ? 22.737 -26.173 34.418 1.00 78.12 69 ARG A N 1
ATOM 540 C CA . ARG A 1 69 ? 22.910 -27.624 34.237 1.00 78.12 69 ARG A CA 1
ATOM 541 C C . ARG A 1 69 ? 21.665 -28.323 33.679 1.00 78.12 69 ARG A C 1
ATOM 543 O O . ARG A 1 69 ? 21.789 -29.401 33.123 1.00 78.12 69 ARG A O 1
ATOM 550 N N . ARG A 1 70 ? 20.470 -27.745 33.837 1.00 75.38 70 ARG A N 1
ATOM 551 C CA . ARG A 1 70 ? 19.214 -28.287 33.283 1.00 75.38 70 ARG A CA 1
ATOM 552 C C . ARG A 1 70 ? 18.965 -27.895 31.822 1.00 75.38 70 ARG A C 1
ATOM 554 O O . ARG A 1 70 ? 18.061 -28.457 31.210 1.00 75.38 70 ARG A O 1
ATOM 561 N N . GLN A 1 71 ? 19.686 -26.904 31.294 1.00 74.81 71 GLN A N 1
ATOM 562 C CA . GLN A 1 71 ? 19.495 -26.390 29.930 1.00 74.81 71 GLN A CA 1
ATOM 563 C C . GLN A 1 71 ? 20.389 -27.066 28.880 1.00 74.81 71 GLN A C 1
ATOM 565 O O . GLN A 1 71 ? 20.060 -26.992 27.696 1.00 74.81 71 GLN A O 1
ATOM 570 N N . PHE A 1 72 ? 21.485 -27.699 29.303 1.00 64.12 72 PHE A N 1
ATOM 571 C CA . PHE A 1 72 ? 22.442 -28.430 28.465 1.00 64.12 72 PHE A CA 1
ATOM 572 C C . PHE A 1 72 ? 22.424 -29.920 28.807 1.00 64.12 72 PHE A C 1
ATOM 574 O O . PHE A 1 72 ? 22.689 -30.724 27.888 1.00 64.12 72 PHE A O 1
#

Secondary structure (DSSP, 8-state):
-HHHHHHHHHHHHHHHHHHHHHHHHHHHHHHHHHHHHHHHTT--SS-GGG-----PPPPPP--SHHHHHTT-

Foldseek 3Di:
DVVVVVVVVVVVVVVVVVVVVVVVVVCCVPVVVVVVVCVVVVNPVDPVVPPPPPDDDDDDQDPDPVSVVVVD

Mean predicted aligned error: 14.86 Å

Nearest PDB structures (foldseek):
  6ly5-assembly1_J  TM=3.561E-01  e=2.943E+00  Chaetoceros neogracilis